Protein AF-A0AAJ3HIV1-F1 (afdb_monomer_lite)

Secondary structure (DSSP, 8-state):
-HHHHHHHHHHHHHHHTBS--HHHHHHB-HHHHHHHHHHHHHHHHTTPPPPB-SSSPPEEEEEEEE-SSSEEEEEEEEESS--BTT-S--S---EEEEEEEEEEETTEEEEEEEEE-----TT--------SSPPPPP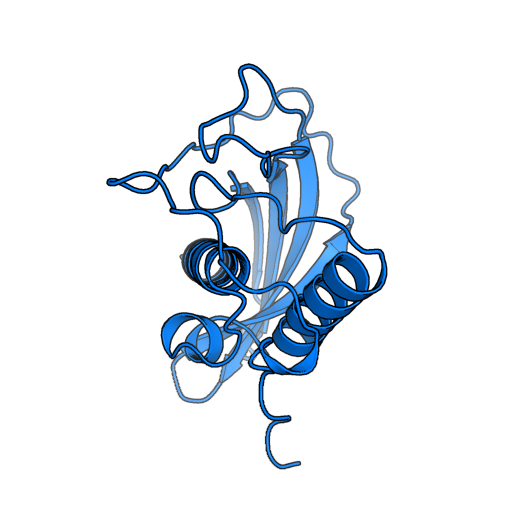---SGGGSBPPPPP--

Radius of gyration: 15.44 Å; chains: 1; bounding box: 35×39×37 Å

Sequence (154 aa):
MAVRASLEAQAVARNRNDFTIEQLVDTTGPDLRDRLSASAVRTVSAGEVTRLLPGPWPFTPVVVDADGSGKAEVTGCLATKWANDAGTPPPSFGAVGITYRLEQASGSIRVMSTAGADLDCSQTELPVGVFDPAPTPSGVTSIDDIVRAEPDAR

pLDDT: mean 90.78, std 9.22, range [39.59, 98.44]

Structure (mmCIF, N/CA/C/O backbone):
data_AF-A0AAJ3HIV1-F1
#
_entry.id   AF-A0AAJ3HIV1-F1
#
loop_
_atom_site.group_PDB
_atom_site.id
_atom_site.type_symbol
_atom_site.label_atom_id
_atom_site.label_alt_id
_atom_site.label_comp_id
_atom_site.label_asym_id
_atom_site.label_entity_id
_atom_site.label_seq_id
_atom_site.pdbx_PDB_ins_code
_atom_site.Cartn_x
_atom_site.Cartn_y
_atom_site.Cartn_z
_atom_site.occupancy
_atom_site.B_iso_or_equiv
_atom_site.auth_seq_id
_atom_site.auth_comp_id
_atom_site.auth_asym_id
_atom_site.auth_atom_id
_atom_site.pdbx_PDB_model_num
ATOM 1 N N . MET A 1 1 ? 1.303 -9.121 -11.010 1.00 66.94 1 MET A N 1
ATOM 2 C CA . MET A 1 1 ? -0.072 -9.010 -10.462 1.00 66.94 1 MET A CA 1
ATOM 3 C C . MET A 1 1 ? -0.108 -8.980 -8.931 1.00 66.94 1 MET A C 1
ATOM 5 O O . MET A 1 1 ? -0.854 -8.165 -8.409 1.00 66.94 1 MET A O 1
ATOM 9 N N . ALA A 1 2 ? 0.726 -9.748 -8.213 1.00 89.06 2 ALA A N 1
ATOM 10 C CA . ALA A 1 2 ? 0.740 -9.783 -6.739 1.00 89.06 2 ALA A CA 1
ATOM 11 C C . ALA A 1 2 ? 0.941 -8.415 -6.046 1.00 89.06 2 ALA A C 1
ATOM 13 O O . ALA A 1 2 ? 0.170 -8.074 -5.156 1.00 89.06 2 ALA A O 1
ATOM 14 N N . VAL A 1 3 ? 1.900 -7.588 -6.497 1.00 95.00 3 VAL A N 1
ATOM 15 C CA . VAL A 1 3 ? 2.101 -6.232 -5.934 1.00 95.00 3 VAL A CA 1
ATOM 16 C C . VAL A 1 3 ? 0.833 -5.382 -6.049 1.00 95.00 3 VAL A C 1
ATOM 18 O O . VAL A 1 3 ? 0.428 -4.754 -5.080 1.00 95.00 3 VAL A O 1
ATOM 21 N N . ARG A 1 4 ? 0.164 -5.402 -7.208 1.00 94.62 4 ARG A N 1
ATOM 22 C CA . ARG A 1 4 ? -1.078 -4.644 -7.421 1.00 94.62 4 ARG A CA 1
ATOM 23 C C . ARG A 1 4 ? -2.197 -5.112 -6.486 1.00 94.62 4 ARG A C 1
ATOM 25 O O . ARG A 1 4 ? -2.855 -4.268 -5.892 1.00 94.62 4 ARG A O 1
ATOM 32 N N . ALA A 1 5 ? -2.371 -6.425 -6.331 1.00 94.94 5 ALA A N 1
ATOM 33 C CA . ALA A 1 5 ? -3.362 -6.992 -5.416 1.00 94.94 5 ALA A CA 1
ATOM 34 C C . ALA A 1 5 ? -3.086 -6.593 -3.955 1.00 94.94 5 ALA A C 1
ATOM 36 O O . ALA A 1 5 ? -4.002 -6.188 -3.246 1.00 94.94 5 ALA A O 1
ATOM 37 N N . SER A 1 6 ? -1.817 -6.617 -3.530 1.00 96.69 6 SER A N 1
ATOM 38 C CA . SER A 1 6 ? -1.426 -6.126 -2.204 1.00 96.69 6 SER A CA 1
ATOM 39 C C . SER A 1 6 ? -1.720 -4.633 -2.043 1.00 96.69 6 SER A C 1
ATOM 41 O O . SER A 1 6 ? -2.319 -4.243 -1.050 1.00 96.69 6 SER A O 1
ATOM 43 N N . LEU A 1 7 ? -1.383 -3.788 -3.022 1.00 97.50 7 LEU A N 1
ATOM 44 C CA . LEU A 1 7 ? -1.661 -2.347 -2.956 1.00 97.50 7 LEU A CA 1
ATOM 45 C C . LEU A 1 7 ? -3.158 -2.026 -2.870 1.00 97.50 7 LEU A C 1
ATOM 47 O O . LEU A 1 7 ? -3.543 -1.086 -2.176 1.00 97.50 7 LEU A O 1
ATOM 51 N N . GLU A 1 8 ? -3.996 -2.803 -3.552 1.00 96.69 8 GLU A N 1
ATOM 52 C CA . GLU A 1 8 ? -5.450 -2.690 -3.461 1.00 96.69 8 GLU A CA 1
ATOM 53 C C . GLU A 1 8 ? -5.957 -3.078 -2.071 1.00 96.69 8 GLU A C 1
ATOM 55 O O . GLU A 1 8 ? -6.647 -2.289 -1.424 1.00 96.69 8 GLU A O 1
ATOM 60 N N . ALA A 1 9 ? -5.538 -4.241 -1.568 1.00 96.31 9 ALA A N 1
ATOM 61 C CA . ALA A 1 9 ? -5.914 -4.707 -0.241 1.00 96.31 9 ALA A CA 1
ATOM 62 C C . ALA A 1 9 ? -5.444 -3.751 0.868 1.00 96.31 9 ALA A C 1
ATOM 64 O O . ALA A 1 9 ? -6.203 -3.443 1.785 1.00 96.31 9 ALA A O 1
ATOM 65 N N . GLN A 1 10 ? -4.227 -3.212 0.759 1.00 96.88 10 GLN A N 1
ATOM 66 C CA . GLN A 1 10 ? -3.705 -2.195 1.674 1.00 96.88 10 GLN A CA 1
ATOM 67 C C . GLN A 1 10 ? -4.554 -0.923 1.661 1.00 96.88 10 GLN A C 1
ATOM 69 O O . GLN A 1 10 ? -4.795 -0.344 2.720 1.00 96.88 10 GLN A O 1
ATOM 74 N N . ALA A 1 11 ? -5.013 -0.481 0.487 1.00 96.75 11 ALA A N 1
ATOM 75 C CA . ALA A 1 11 ? -5.858 0.700 0.388 1.00 96.75 11 ALA A CA 1
ATOM 76 C C . ALA A 1 11 ? -7.225 0.489 1.052 1.00 96.75 11 ALA A C 1
ATOM 78 O O . ALA A 1 11 ? -7.661 1.344 1.824 1.00 96.75 11 ALA A O 1
ATOM 79 N N . VAL A 1 12 ? -7.854 -0.671 0.842 1.00 95.06 12 VAL A N 1
ATOM 80 C CA . VAL A 1 12 ? -9.114 -1.033 1.512 1.00 95.06 12 VAL A CA 1
ATOM 81 C C . VAL A 1 12 ? -8.928 -1.130 3.027 1.00 95.06 12 VAL A C 1
ATOM 83 O O . VAL A 1 12 ? -9.687 -0.508 3.772 1.00 95.06 12 VAL A O 1
ATOM 86 N N . ALA A 1 13 ? -7.901 -1.852 3.483 1.00 95.00 13 ALA A N 1
ATOM 87 C CA . ALA A 1 13 ? -7.601 -2.034 4.901 1.00 95.00 13 ALA A CA 1
ATOM 88 C C . ALA A 1 13 ? -7.382 -0.696 5.613 1.00 95.00 13 ALA A C 1
ATOM 90 O O . ALA A 1 13 ? -7.983 -0.425 6.649 1.00 95.00 13 ALA A O 1
ATOM 91 N N . ARG A 1 14 ? -6.579 0.190 5.012 1.00 94.69 14 ARG A N 1
ATOM 92 C CA . ARG A 1 14 ? -6.316 1.527 5.554 1.00 94.69 14 ARG A CA 1
ATOM 93 C C . ARG A 1 14 ? -7.555 2.411 5.578 1.00 94.69 14 ARG A C 1
ATOM 95 O O . ARG A 1 14 ? -7.766 3.093 6.570 1.00 94.69 14 ARG A O 1
ATOM 102 N N . ASN A 1 15 ? -8.376 2.395 4.529 1.00 94.06 15 ASN A N 1
ATOM 103 C CA . ASN A 1 15 ? -9.616 3.174 4.509 1.00 94.06 15 ASN A CA 1
ATOM 104 C C . ASN A 1 15 ? -10.609 2.708 5.586 1.00 94.06 15 ASN A C 1
ATOM 106 O O . ASN A 1 15 ? -11.392 3.518 6.073 1.00 94.06 15 ASN A O 1
ATOM 110 N N . ARG A 1 16 ? -10.569 1.423 5.966 1.00 92.19 16 ARG A N 1
ATOM 111 C CA . ARG A 1 16 ? -11.439 0.825 6.992 1.00 92.19 16 ARG A CA 1
ATOM 112 C C . ARG A 1 16 ? -10.828 0.783 8.396 1.00 92.19 16 ARG A C 1
ATOM 114 O O . ARG A 1 16 ? -11.561 0.511 9.336 1.00 92.19 16 ARG A O 1
ATOM 121 N N . ASN A 1 17 ? -9.524 1.035 8.535 1.00 93.00 17 ASN A N 1
ATOM 122 C CA . ASN A 1 17 ? -8.742 0.716 9.739 1.00 93.00 17 ASN A CA 1
ATOM 123 C C . ASN A 1 17 ? -8.900 -0.746 10.206 1.00 93.00 17 ASN A C 1
ATOM 125 O O . ASN A 1 17 ? -8.846 -1.041 11.399 1.00 93.00 17 ASN A O 1
ATOM 129 N N . ASP A 1 18 ? -9.047 -1.660 9.244 1.00 92.94 18 ASP A N 1
ATOM 130 C CA . ASP A 1 18 ? -9.154 -3.100 9.472 1.00 92.94 18 ASP A CA 1
ATOM 131 C C . ASP A 1 18 ? -8.042 -3.832 8.716 1.00 92.94 18 ASP A C 1
ATOM 133 O O . ASP A 1 18 ? -8.055 -3.929 7.486 1.00 92.94 18 ASP A O 1
ATOM 137 N N . PHE A 1 19 ? -7.063 -4.337 9.467 1.00 94.56 19 PHE A N 1
ATOM 138 C CA . PHE A 1 19 ? -5.883 -5.023 8.941 1.00 94.56 19 PHE A CA 1
ATOM 139 C C . PHE A 1 19 ? -6.003 -6.553 9.006 1.00 94.56 19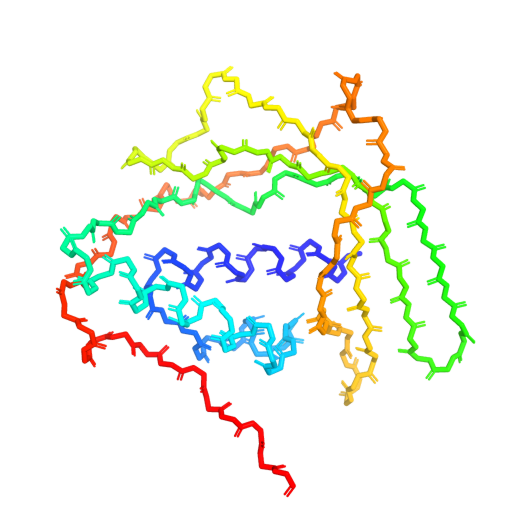 PHE A C 1
ATOM 141 O O . PHE A 1 19 ? -5.006 -7.253 8.826 1.00 94.56 19 PHE A O 1
ATOM 148 N N . THR A 1 20 ? -7.214 -7.067 9.235 1.00 92.19 20 THR A N 1
ATOM 149 C CA . THR A 1 20 ? -7.526 -8.506 9.249 1.00 92.19 20 THR A CA 1
ATOM 150 C C . THR A 1 20 ? -8.310 -8.967 8.025 1.00 92.19 20 THR A C 1
ATOM 152 O O . THR A 1 20 ? -8.536 -10.165 7.869 1.00 92.19 20 THR A O 1
ATOM 155 N N . ILE A 1 21 ? -8.686 -8.046 7.127 1.00 92.81 21 ILE A N 1
ATOM 156 C CA . ILE A 1 21 ? -9.424 -8.390 5.909 1.00 92.81 21 ILE A CA 1
ATOM 157 C C . ILE A 1 21 ? -8.685 -9.464 5.096 1.00 92.81 21 ILE A C 1
ATOM 159 O O . ILE A 1 21 ? -7.472 -9.380 4.878 1.00 92.81 21 ILE A O 1
ATOM 163 N N . GLU A 1 22 ? -9.435 -10.454 4.613 1.00 92.62 22 GLU A N 1
ATOM 164 C CA . GLU A 1 22 ? -8.908 -11.632 3.909 1.00 92.62 22 GLU A CA 1
ATOM 165 C C . GLU A 1 22 ? -7.999 -11.242 2.737 1.00 92.62 22 GLU A C 1
ATOM 167 O O . GLU A 1 22 ? -6.881 -11.737 2.611 1.00 92.62 22 GLU A O 1
ATOM 172 N N . GLN A 1 23 ? -8.404 -10.238 1.951 1.00 92.94 23 GLN A N 1
ATOM 173 C CA . GLN A 1 23 ? -7.620 -9.770 0.807 1.00 92.94 23 GLN A CA 1
ATOM 174 C C . GLN A 1 23 ? -6.232 -9.263 1.221 1.00 92.94 23 GLN A C 1
ATOM 176 O O . GLN A 1 23 ? -5.268 -9.421 0.469 1.00 92.94 23 GLN A O 1
ATOM 181 N N . LEU A 1 24 ? -6.109 -8.645 2.402 1.00 94.81 24 LEU A N 1
ATOM 182 C CA . LEU A 1 24 ? -4.823 -8.177 2.916 1.00 94.81 24 LEU A CA 1
ATOM 183 C C . LEU A 1 24 ? -3.995 -9.359 3.414 1.00 94.81 24 LEU A C 1
ATOM 185 O O . LEU A 1 24 ? -2.812 -9.439 3.089 1.00 94.81 24 LEU A O 1
ATOM 189 N N . VAL A 1 25 ? -4.613 -10.281 4.154 1.00 92.56 25 VAL A N 1
ATOM 190 C CA . VAL A 1 25 ? -3.960 -11.492 4.668 1.00 92.56 25 VAL A CA 1
ATOM 191 C C . VAL A 1 25 ? -3.385 -12.354 3.544 1.00 92.56 25 VAL A C 1
ATOM 193 O O . VAL A 1 25 ? -2.264 -12.852 3.659 1.00 92.56 25 VAL A O 1
ATOM 196 N N . ASP A 1 26 ? -4.096 -12.465 2.427 1.00 92.38 26 ASP A N 1
ATOM 197 C CA . ASP A 1 26 ? -3.697 -13.320 1.311 1.00 92.38 26 ASP A CA 1
ATOM 198 C C . ASP A 1 26 ? -2.576 -12.746 0.450 1.00 92.38 26 ASP A C 1
ATOM 200 O O . ASP A 1 26 ? -1.860 -13.504 -0.210 1.00 92.38 26 ASP A O 1
ATOM 204 N N . THR A 1 27 ? -2.410 -11.421 0.460 1.00 94.69 27 THR A N 1
ATOM 205 C CA . THR A 1 27 ? -1.520 -10.693 -0.457 1.00 94.69 27 THR A CA 1
ATOM 206 C C . THR A 1 27 ? -0.351 -10.006 0.241 1.00 94.69 27 THR A C 1
ATOM 208 O O . THR A 1 27 ? 0.595 -9.580 -0.425 1.00 94.69 27 THR A O 1
ATOM 211 N N . THR A 1 28 ? -0.391 -9.876 1.567 1.00 95.12 28 THR A N 1
ATOM 212 C CA . THR A 1 28 ? 0.542 -9.053 2.343 1.00 95.12 28 THR A CA 1
ATOM 213 C C . THR A 1 28 ? 1.030 -9.826 3.563 1.00 95.12 28 THR A C 1
ATOM 215 O O . THR A 1 28 ? 0.237 -10.308 4.368 1.00 95.12 28 THR A O 1
ATOM 218 N N . GLY A 1 29 ? 2.350 -9.952 3.692 1.00 93.12 29 GLY A N 1
ATOM 219 C CA . GLY A 1 29 ? 2.994 -10.680 4.780 1.00 93.12 29 GLY A CA 1
ATOM 220 C C . GLY A 1 29 ? 2.803 -10.013 6.149 1.00 93.12 29 GLY A C 1
ATOM 221 O O . GLY A 1 29 ? 2.568 -8.800 6.215 1.00 93.12 29 GLY A O 1
ATOM 222 N N . PRO A 1 30 ? 2.938 -10.785 7.243 1.00 90.75 30 PRO A N 1
ATOM 223 C CA . PRO A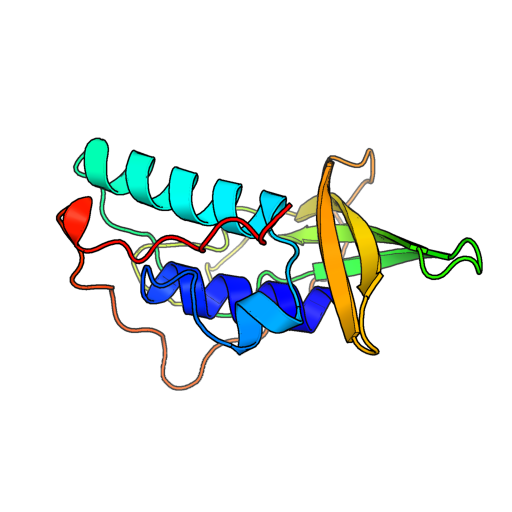 1 30 ? 2.616 -10.356 8.607 1.00 90.75 30 PRO A CA 1
ATOM 224 C C . PRO A 1 30 ? 3.337 -9.070 9.015 1.00 90.75 30 PRO A C 1
ATOM 226 O O . PRO A 1 30 ? 2.682 -8.097 9.377 1.00 90.75 30 PRO A O 1
ATOM 229 N N . ASP A 1 31 ? 4.656 -9.008 8.829 1.00 91.06 31 ASP A N 1
ATOM 230 C CA . ASP A 1 31 ? 5.460 -7.837 9.195 1.00 91.06 31 ASP A CA 1
ATOM 231 C C . ASP A 1 31 ? 4.998 -6.546 8.502 1.00 91.06 31 ASP A C 1
ATOM 233 O O . ASP A 1 31 ? 5.056 -5.457 9.079 1.00 91.06 31 ASP A O 1
ATOM 237 N N . LEU A 1 32 ? 4.553 -6.635 7.244 1.00 93.62 32 LEU A N 1
ATOM 238 C CA . LEU A 1 32 ? 4.063 -5.471 6.511 1.00 93.62 32 LEU A CA 1
ATOM 239 C C . LEU A 1 32 ? 2.660 -5.068 6.986 1.00 93.62 32 LEU A C 1
ATOM 241 O O . LEU A 1 32 ? 2.413 -3.874 7.161 1.00 93.62 32 LEU A O 1
ATOM 245 N N . ARG A 1 33 ? 1.772 -6.029 7.280 1.00 94.56 33 ARG A N 1
ATOM 246 C CA . ARG A 1 33 ? 0.464 -5.753 7.909 1.00 94.56 33 ARG A CA 1
ATOM 247 C C . ARG A 1 33 ? 0.628 -5.070 9.269 1.00 94.56 33 ARG A C 1
ATOM 249 O O . ARG A 1 33 ? -0.053 -4.082 9.542 1.00 94.56 33 ARG A O 1
ATOM 256 N N . ASP A 1 34 ? 1.583 -5.523 10.076 1.00 92.56 34 ASP A N 1
ATOM 257 C CA . ASP A 1 34 ? 1.890 -4.940 11.385 1.00 92.56 34 ASP A CA 1
ATOM 258 C C . ASP A 1 34 ? 2.385 -3.498 11.269 1.00 92.56 34 ASP A C 1
ATOM 260 O O . ASP A 1 34 ? 1.976 -2.620 12.028 1.00 92.56 34 ASP A O 1
ATOM 264 N N . ARG A 1 35 ? 3.229 -3.199 10.275 1.00 92.50 35 ARG A N 1
ATOM 265 C CA . ARG A 1 35 ? 3.661 -1.816 10.015 1.00 92.50 35 ARG A CA 1
ATOM 266 C C . ARG A 1 35 ? 2.499 -0.918 9.599 1.00 92.50 35 ARG A C 1
ATOM 268 O O . ARG A 1 35 ? 2.469 0.247 10.007 1.00 92.50 35 ARG A O 1
ATOM 275 N N . LEU A 1 36 ? 1.569 -1.438 8.799 1.00 94.19 36 LEU A N 1
ATOM 276 C CA . LEU A 1 36 ? 0.379 -0.708 8.362 1.00 94.19 36 LEU A CA 1
ATOM 277 C C . LEU A 1 36 ? -0.541 -0.399 9.549 1.00 94.19 36 LEU A C 1
ATOM 279 O O . LEU A 1 36 ? -0.899 0.766 9.741 1.00 94.19 36 LEU A O 1
ATOM 283 N N . SER A 1 37 ? -0.831 -1.395 10.392 1.00 93.69 37 SER A N 1
ATOM 284 C CA . SER A 1 37 ? -1.655 -1.213 11.592 1.00 93.69 37 SER A CA 1
ATOM 285 C C . SER A 1 37 ? -0.992 -0.274 12.602 1.00 93.69 37 SER A C 1
ATOM 287 O O . SER A 1 37 ? -1.624 0.661 13.094 1.00 93.69 37 SER A O 1
ATOM 289 N N . ALA A 1 38 ? 0.317 -0.412 12.831 1.00 92.75 38 ALA A N 1
ATOM 290 C CA . ALA A 1 38 ? 1.071 0.494 13.690 1.00 92.75 38 ALA A CA 1
ATOM 291 C C . ALA A 1 38 ? 1.062 1.940 13.166 1.00 92.75 38 ALA A C 1
ATOM 293 O O . ALA A 1 38 ? 1.080 2.883 13.959 1.00 92.75 38 ALA A O 1
ATOM 294 N N . SER A 1 39 ? 1.036 2.141 11.844 1.00 92.44 39 SER A N 1
ATOM 295 C CA . SER A 1 39 ? 0.889 3.478 11.262 1.00 92.44 39 SER A CA 1
ATOM 296 C C . SER A 1 39 ? -0.478 4.083 11.557 1.00 92.44 39 SER A C 1
ATOM 298 O O . SER A 1 39 ? -0.528 5.248 11.939 1.00 92.44 39 SER A O 1
ATOM 300 N N . ALA A 1 40 ? -1.557 3.308 11.424 1.00 92.25 40 ALA A N 1
ATOM 301 C CA . ALA A 1 40 ? -2.902 3.762 11.770 1.00 92.25 40 ALA A CA 1
ATOM 302 C C . ALA A 1 40 ? -3.014 4.126 13.257 1.00 92.25 40 ALA A C 1
ATOM 304 O O . ALA A 1 40 ? -3.501 5.203 13.597 1.00 92.25 40 ALA A O 1
ATOM 305 N N . VAL A 1 41 ? -2.463 3.285 14.142 1.00 92.88 41 VAL A N 1
ATOM 306 C CA . VAL A 1 41 ? -2.425 3.545 15.590 1.00 92.88 41 VAL A CA 1
ATOM 307 C C . VAL A 1 41 ? -1.727 4.865 15.893 1.00 92.88 41 VAL A C 1
ATOM 309 O O . VAL A 1 41 ? -2.239 5.643 16.694 1.00 92.88 41 VAL A O 1
ATOM 312 N N . ARG A 1 42 ? -0.587 5.152 15.250 1.00 92.81 42 ARG A N 1
ATOM 313 C CA . ARG A 1 42 ? 0.125 6.427 15.438 1.00 92.81 42 ARG A CA 1
ATOM 314 C C . ARG A 1 42 ? -0.705 7.626 14.983 1.00 92.81 42 ARG A C 1
ATOM 316 O O . ARG A 1 42 ? -0.756 8.604 15.718 1.00 92.81 42 ARG A O 1
ATOM 323 N N . THR A 1 43 ? -1.354 7.541 13.821 1.00 91.25 43 THR A N 1
ATOM 324 C CA . THR A 1 43 ? -2.235 8.602 13.303 1.00 91.25 43 THR A CA 1
ATOM 325 C C . THR A 1 43 ? -3.359 8.912 14.292 1.00 91.25 43 THR A C 1
ATOM 327 O O . THR A 1 43 ? -3.499 10.052 14.725 1.00 91.25 43 THR A O 1
ATOM 330 N N . VAL A 1 44 ? -4.093 7.893 14.743 1.00 90.81 44 VAL A N 1
ATOM 331 C CA . VAL A 1 44 ? -5.205 8.085 15.688 1.00 90.81 44 VAL A CA 1
ATOM 332 C C . VAL A 1 44 ? -4.709 8.560 17.058 1.00 90.81 44 VAL A C 1
ATOM 334 O O . VAL A 1 44 ? -5.300 9.458 17.650 1.00 90.81 44 VAL A O 1
ATOM 337 N N . SER A 1 45 ? -3.575 8.037 17.537 1.00 91.31 45 SER A N 1
ATOM 338 C CA . SER A 1 45 ? -2.959 8.473 18.804 1.00 91.31 45 SER A CA 1
ATOM 339 C C . SER A 1 45 ? -2.523 9.942 18.782 1.00 91.31 45 SER A C 1
ATOM 341 O O . SER A 1 45 ? -2.466 10.577 19.831 1.00 91.31 45 SER A O 1
ATOM 343 N N . ALA A 1 46 ? -2.212 10.486 17.602 1.00 92.25 46 ALA A N 1
ATOM 344 C CA . ALA A 1 46 ? -1.893 11.898 17.407 1.00 92.25 46 ALA A CA 1
ATOM 345 C C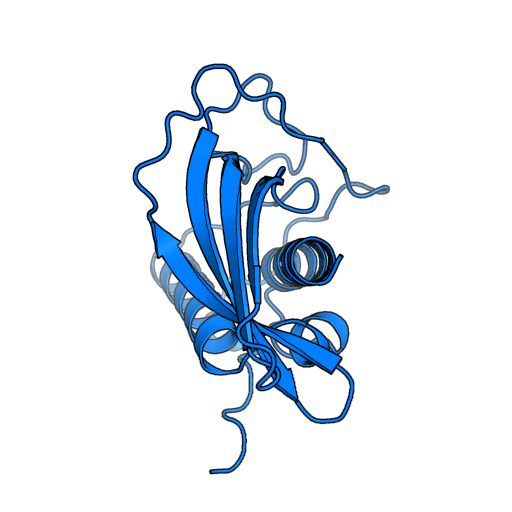 . ALA A 1 46 ? -3.144 12.795 17.298 1.00 92.25 46 ALA A C 1
ATOM 347 O O . ALA A 1 46 ? -3.009 14.007 17.143 1.00 92.25 46 ALA A O 1
ATOM 348 N N . GLY A 1 47 ? -4.354 12.226 17.377 1.00 89.44 47 GLY A N 1
ATOM 349 C CA . GLY A 1 47 ? -5.612 12.944 17.163 1.00 89.44 47 GLY A CA 1
ATOM 350 C C . GLY A 1 47 ? -5.868 13.300 15.696 1.00 89.44 47 GLY A C 1
ATOM 351 O O . GLY A 1 47 ? -6.692 14.167 15.408 1.00 89.44 47 GLY A O 1
ATOM 352 N N . GLU A 1 48 ? -5.154 12.663 14.767 1.00 89.50 48 GLU A N 1
ATOM 353 C CA . GLU A 1 48 ? -5.310 12.884 13.334 1.00 89.50 48 GLU A CA 1
ATOM 354 C C . GLU A 1 48 ? -6.359 11.938 12.738 1.00 89.50 48 GLU A C 1
ATOM 356 O O . GLU A 1 48 ? -6.549 10.804 13.183 1.00 89.50 48 GLU A O 1
ATOM 361 N N . VAL A 1 49 ? -7.018 12.395 11.674 1.00 85.69 49 VAL A N 1
ATOM 362 C CA . VAL A 1 49 ? -7.948 11.567 10.903 1.00 85.69 49 VAL A CA 1
ATOM 363 C C . VAL A 1 49 ? -7.170 10.732 9.889 1.00 85.69 49 VAL A C 1
ATOM 365 O O . VAL A 1 49 ? -6.197 11.184 9.281 1.00 85.69 49 VAL A O 1
ATOM 368 N N . THR A 1 50 ? -7.619 9.496 9.673 1.00 87.25 50 THR A N 1
ATOM 369 C CA . THR A 1 50 ? -7.057 8.637 8.628 1.00 87.25 50 THR A CA 1
ATOM 370 C C . THR A 1 50 ? -7.324 9.245 7.254 1.00 87.25 50 THR A C 1
ATOM 372 O O . THR A 1 50 ? -8.472 9.344 6.825 1.00 87.25 50 THR A O 1
ATOM 375 N N . ARG A 1 51 ? -6.258 9.617 6.538 1.00 91.81 51 ARG A N 1
ATOM 376 C CA . ARG A 1 51 ? -6.370 10.050 5.139 1.00 91.81 51 ARG A CA 1
ATOM 377 C C . ARG A 1 51 ? -6.856 8.910 4.257 1.00 91.81 51 ARG A C 1
ATOM 379 O O . ARG A 1 51 ? -6.343 7.792 4.348 1.00 91.81 51 ARG A O 1
ATOM 386 N N . LEU A 1 52 ? -7.775 9.236 3.360 1.00 94.38 52 LEU A N 1
ATOM 387 C CA . LEU A 1 52 ? -8.383 8.308 2.427 1.00 94.38 52 LEU A CA 1
ATOM 388 C C . LEU A 1 52 ? -7.498 8.041 1.221 1.00 94.38 52 LEU A C 1
ATOM 390 O O . LEU A 1 52 ? -6.823 8.923 0.690 1.00 94.38 52 LEU A O 1
ATOM 394 N N . LEU A 1 53 ? -7.554 6.801 0.760 1.00 96.31 53 LEU A N 1
ATOM 395 C CA . LEU A 1 53 ? -6.929 6.341 -0.466 1.00 96.31 53 LEU A CA 1
ATOM 396 C C . LEU A 1 53 ? -7.983 6.214 -1.555 1.00 96.31 53 LEU A C 1
ATOM 398 O O . LEU A 1 53 ? -8.822 5.321 -1.440 1.00 96.31 53 LEU A O 1
ATOM 402 N N . PRO A 1 54 ? -7.914 7.026 -2.625 1.00 96.19 54 PRO A N 1
ATOM 403 C CA . PRO A 1 54 ? -8.891 6.991 -3.715 1.00 96.19 54 PRO A CA 1
ATOM 404 C C . PRO A 1 54 ? -8.955 5.649 -4.446 1.00 96.19 54 PRO A C 1
ATOM 406 O O . PRO A 1 54 ? -9.919 5.366 -5.143 1.00 96.19 54 PRO A O 1
ATOM 409 N N . GLY A 1 55 ? -7.904 4.845 -4.313 1.00 96.50 55 GLY A N 1
ATOM 410 C CA . GLY A 1 55 ? -7.705 3.548 -4.936 1.00 96.50 55 GLY A CA 1
ATOM 411 C C . GLY A 1 55 ? -6.366 2.957 -4.486 1.00 96.50 55 GLY A C 1
ATOM 412 O O . GLY A 1 55 ? -5.693 3.556 -3.633 1.00 96.50 55 GLY A O 1
ATOM 413 N N . PRO A 1 56 ? -5.935 1.829 -5.076 1.00 96.75 56 PRO A N 1
ATOM 414 C CA . PRO A 1 56 ? -4.579 1.308 -4.896 1.00 96.75 56 PRO A CA 1
ATOM 415 C C . PRO A 1 56 ? -3.547 2.398 -5.200 1.00 96.75 56 PRO A C 1
ATOM 417 O O . PRO A 1 56 ? -3.791 3.237 -6.070 1.00 96.75 56 PRO A O 1
ATOM 420 N N . TRP A 1 57 ? -2.385 2.393 -4.538 1.00 96.88 57 TRP A N 1
ATOM 421 C CA . TRP A 1 57 ? -1.317 3.311 -4.951 1.00 96.88 57 TRP A CA 1
ATOM 422 C C . TRP A 1 57 ? -0.954 3.071 -6.421 1.00 96.88 57 TRP A C 1
ATOM 424 O O . TRP A 1 57 ? -0.637 1.931 -6.776 1.00 96.88 57 TRP A O 1
ATOM 434 N N . PRO A 1 58 ? -0.930 4.124 -7.257 1.00 97.38 58 PRO A N 1
ATOM 435 C CA . PRO A 1 58 ? -0.403 4.020 -8.606 1.00 97.38 58 PRO A CA 1
ATOM 436 C C . PRO A 1 58 ? 1.043 3.520 -8.572 1.00 97.38 58 PRO A C 1
ATOM 438 O O . PRO A 1 58 ? 1.899 4.101 -7.897 1.00 97.38 58 PRO A O 1
ATOM 441 N N . PHE A 1 59 ? 1.297 2.421 -9.276 1.00 97.69 59 PHE A N 1
ATOM 442 C CA . PHE A 1 59 ? 2.590 1.749 -9.300 1.00 97.69 59 PHE A CA 1
ATOM 443 C C . PHE A 1 59 ? 2.884 1.185 -10.690 1.00 97.69 59 PHE A C 1
ATOM 445 O O . PHE A 1 59 ? 2.061 0.453 -11.246 1.00 97.69 59 PHE A O 1
ATOM 452 N N . THR A 1 60 ? 4.080 1.471 -11.204 1.00 96.75 60 THR A N 1
ATOM 453 C CA . THR A 1 60 ? 4.596 0.916 -12.462 1.00 96.75 60 THR A CA 1
ATOM 454 C C . THR A 1 60 ? 5.854 0.097 -12.170 1.00 96.75 60 THR A C 1
ATOM 456 O O . THR A 1 60 ? 6.855 0.677 -11.741 1.00 96.75 60 THR A O 1
ATOM 459 N N . PRO A 1 61 ? 5.846 -1.235 -12.379 1.00 96.38 61 PRO A N 1
ATOM 460 C CA . PRO A 1 61 ? 7.049 -2.048 -12.239 1.00 96.38 61 PRO A CA 1
ATOM 461 C C . PRO A 1 61 ? 8.046 -1.724 -13.359 1.00 96.38 61 PRO A C 1
ATOM 463 O O . PRO A 1 61 ? 7.650 -1.552 -14.510 1.00 96.38 61 PRO A O 1
ATOM 466 N N . VAL A 1 62 ? 9.334 -1.684 -13.022 1.00 96.06 62 VAL A N 1
ATOM 467 C CA . VAL A 1 62 ? 10.437 -1.443 -13.968 1.00 96.06 62 VAL A CA 1
ATOM 468 C C . VAL A 1 62 ? 11.341 -2.668 -14.072 1.00 96.06 62 VAL A C 1
ATOM 470 O O . VAL A 1 62 ? 11.716 -3.063 -15.171 1.00 96.06 62 VAL A O 1
ATOM 473 N N . VAL A 1 63 ? 11.648 -3.308 -12.941 1.00 95.56 63 VAL A N 1
ATOM 474 C CA . VAL A 1 63 ? 12.472 -4.520 -12.875 1.00 95.56 63 VAL A CA 1
ATOM 475 C C . VAL A 1 63 ? 11.751 -5.575 -12.049 1.00 95.56 63 VAL A C 1
ATOM 477 O O . VAL A 1 63 ? 11.187 -5.274 -10.996 1.00 95.56 63 VAL A O 1
ATOM 480 N N . VAL A 1 64 ? 11.779 -6.815 -12.528 1.00 95.06 64 VAL A N 1
ATOM 481 C CA . VAL A 1 64 ? 11.306 -7.988 -11.794 1.00 95.06 64 VAL A CA 1
ATOM 482 C C . VAL A 1 64 ? 12.439 -9.000 -11.780 1.00 95.06 64 VAL A C 1
ATOM 484 O O . VAL A 1 64 ? 12.860 -9.452 -12.842 1.00 95.06 64 VAL A O 1
ATOM 487 N N . ASP A 1 65 ? 12.915 -9.334 -10.588 1.00 94.56 65 ASP A N 1
ATOM 488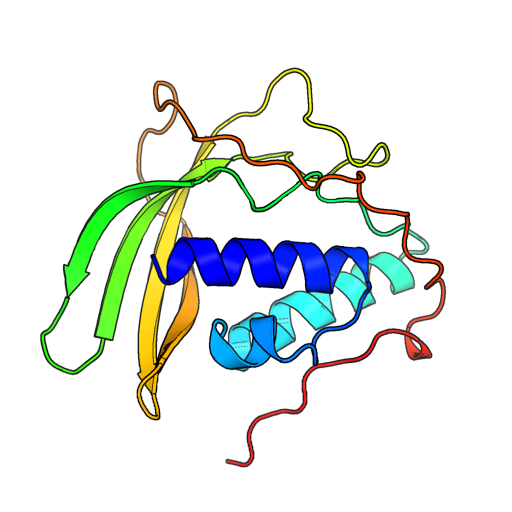 C CA . ASP A 1 65 ? 13.927 -10.359 -10.362 1.00 94.56 65 ASP A CA 1
ATOM 489 C C . ASP A 1 65 ? 13.303 -11.498 -9.553 1.00 94.56 65 ASP A C 1
ATOM 491 O O . ASP A 1 65 ? 12.632 -11.258 -8.552 1.00 94.56 65 ASP A O 1
ATOM 495 N N . ALA A 1 66 ? 13.461 -12.735 -10.004 1.00 91.56 66 ALA A N 1
ATOM 496 C CA . ALA A 1 66 ? 12.903 -13.907 -9.343 1.00 91.56 66 ALA A CA 1
ATOM 497 C C . ALA A 1 66 ? 14.002 -14.953 -9.197 1.00 91.56 66 ALA A C 1
ATOM 499 O O . ALA A 1 66 ? 14.606 -15.367 -10.185 1.00 91.56 66 ALA A O 1
ATOM 500 N N . ASP A 1 67 ? 14.228 -15.420 -7.972 1.00 86.38 67 ASP A N 1
ATOM 501 C CA . ASP A 1 67 ? 15.355 -16.307 -7.667 1.00 86.38 67 ASP A CA 1
ATOM 502 C C . ASP A 1 67 ? 15.045 -17.797 -7.905 1.00 86.38 67 ASP A C 1
ATOM 504 O O . ASP A 1 67 ? 15.882 -18.665 -7.667 1.00 86.38 67 ASP A O 1
ATOM 508 N N . GLY A 1 68 ? 13.826 -18.111 -8.360 1.00 77.94 68 GLY A N 1
ATOM 509 C CA . GLY A 1 68 ? 13.361 -19.479 -8.605 1.00 77.94 68 GLY A CA 1
ATOM 510 C C . GLY A 1 68 ? 13.100 -20.304 -7.338 1.00 77.94 68 GLY A C 1
ATOM 511 O O . GLY A 1 68 ? 12.589 -21.417 -7.444 1.00 77.94 68 GLY A O 1
ATOM 512 N N . SER A 1 69 ? 13.378 -19.766 -6.146 1.00 85.62 69 SER A N 1
ATOM 513 C CA . SER A 1 69 ? 13.129 -20.402 -4.844 1.00 85.62 69 SER A CA 1
ATOM 514 C C . SER A 1 69 ? 11.748 -20.075 -4.263 1.00 85.62 69 SER A C 1
ATOM 516 O O . SER A 1 69 ? 11.450 -20.406 -3.118 1.00 85.62 69 SER A O 1
ATOM 518 N N . GLY A 1 70 ? 10.899 -19.416 -5.056 1.00 87.44 70 GLY A N 1
ATOM 519 C CA . GLY A 1 70 ? 9.627 -18.861 -4.599 1.00 87.44 70 GLY A CA 1
ATOM 520 C C . GLY A 1 70 ? 9.753 -17.442 -4.046 1.00 87.44 70 GLY A C 1
ATOM 521 O O . GLY A 1 70 ? 8.768 -16.916 -3.532 1.00 87.44 70 GLY A O 1
ATOM 522 N N . LYS A 1 71 ? 10.917 -16.791 -4.171 1.00 93.69 71 LYS A N 1
ATOM 523 C CA . LYS A 1 71 ? 11.093 -15.378 -3.827 1.00 93.69 71 LYS A CA 1
ATOM 524 C C . LYS A 1 71 ? 11.285 -14.536 -5.079 1.00 93.69 71 LYS A C 1
ATOM 526 O O . LYS A 1 71 ? 11.793 -14.991 -6.106 1.00 93.69 71 LYS A O 1
ATOM 531 N N . ALA A 1 72 ? 10.843 -13.292 -4.988 1.00 95.44 72 ALA A N 1
ATOM 532 C CA . ALA A 1 72 ? 11.016 -12.317 -6.049 1.00 95.44 72 ALA A CA 1
ATOM 533 C C . ALA A 1 72 ? 11.164 -10.907 -5.481 1.00 95.44 72 ALA A C 1
ATOM 535 O O . ALA A 1 72 ? 10.639 -10.592 -4.414 1.00 95.44 72 ALA A O 1
ATOM 536 N N . GLU A 1 73 ? 11.827 -10.039 -6.226 1.00 96.50 73 GLU A N 1
ATOM 537 C CA . GLU A 1 73 ? 11.863 -8.607 -5.997 1.00 96.50 73 GLU A CA 1
ATOM 538 C C . GLU A 1 73 ? 11.252 -7.885 -7.201 1.00 96.50 73 GLU A C 1
ATOM 540 O O . GLU A 1 73 ? 11.555 -8.170 -8.358 1.00 96.50 73 GLU A O 1
ATOM 545 N N . VAL A 1 74 ? 10.352 -6.944 -6.932 1.00 97.38 74 VAL A N 1
ATOM 546 C CA . VAL A 1 74 ? 9.735 -6.095 -7.953 1.00 97.38 74 VAL A CA 1
ATOM 547 C C . VAL A 1 74 ? 10.086 -4.655 -7.630 1.00 97.38 74 VAL A C 1
ATOM 549 O O . VAL A 1 74 ? 9.560 -4.082 -6.675 1.00 97.38 74 VAL A O 1
ATOM 552 N N . THR A 1 75 ? 10.959 -4.067 -8.437 1.00 98.12 75 THR A N 1
ATOM 553 C CA . THR A 1 75 ? 11.382 -2.672 -8.312 1.00 98.12 75 THR A CA 1
ATOM 554 C C . THR A 1 75 ? 10.647 -1.820 -9.334 1.00 98.12 75 THR A C 1
ATOM 556 O O . THR A 1 75 ? 10.503 -2.201 -10.496 1.00 98.12 75 THR A O 1
ATOM 559 N N . GLY A 1 76 ? 10.163 -0.655 -8.920 1.00 97.62 76 GLY A N 1
ATOM 560 C CA . GLY A 1 76 ? 9.458 0.254 -9.809 1.00 97.62 76 GLY A CA 1
ATOM 561 C C . GLY A 1 76 ? 9.148 1.597 -9.172 1.00 97.62 76 GLY A C 1
ATOM 562 O O . GLY A 1 76 ? 9.669 1.937 -8.111 1.00 97.62 76 GLY A O 1
ATOM 563 N N . CYS A 1 77 ? 8.275 2.346 -9.831 1.00 98.38 77 CYS A N 1
ATOM 564 C CA . CYS A 1 77 ? 7.897 3.691 -9.430 1.00 98.38 77 CYS A CA 1
ATOM 565 C C . CYS A 1 77 ? 6.539 3.690 -8.741 1.00 98.38 77 CYS A C 1
ATOM 567 O O . CYS A 1 77 ? 5.569 3.159 -9.278 1.00 98.38 77 CYS A O 1
ATOM 569 N N . LEU A 1 78 ? 6.469 4.302 -7.561 1.00 98.00 78 LEU A N 1
ATOM 570 C CA . LEU A 1 78 ? 5.271 4.409 -6.732 1.00 98.00 78 LEU A CA 1
ATOM 571 C C . LEU A 1 78 ? 4.861 5.869 -6.571 1.00 98.00 78 LEU A C 1
ATOM 573 O O . LEU A 1 78 ? 5.701 6.720 -6.273 1.00 98.00 78 LEU A O 1
ATOM 577 N N . ALA A 1 79 ? 3.567 6.152 -6.698 1.00 97.69 79 ALA A N 1
ATOM 578 C CA . ALA A 1 79 ? 3.041 7.486 -6.448 1.00 97.69 79 ALA A CA 1
ATOM 579 C C . ALA A 1 79 ? 3.289 7.946 -5.003 1.00 97.69 79 ALA A C 1
ATOM 581 O O . ALA A 1 79 ? 3.136 7.205 -4.031 1.00 97.69 79 ALA A O 1
ATOM 582 N N . THR A 1 80 ? 3.583 9.230 -4.860 1.00 95.19 80 THR A N 1
ATOM 583 C CA . THR A 1 80 ? 3.666 9.941 -3.581 1.00 95.19 80 THR A CA 1
ATOM 584 C C . THR A 1 80 ? 2.421 10.793 -3.372 1.00 95.19 80 THR A C 1
ATOM 586 O O . THR A 1 80 ? 1.763 11.177 -4.330 1.00 95.19 80 THR A O 1
ATOM 589 N N . LYS A 1 81 ? 2.086 11.124 -2.119 1.00 92.12 81 LYS A N 1
ATOM 590 C CA . LYS A 1 81 ? 0.950 12.016 -1.795 1.00 92.12 81 LYS A CA 1
ATOM 591 C C . LYS A 1 81 ? -0.408 11.551 -2.365 1.00 92.12 81 LYS A C 1
ATOM 593 O O . LYS A 1 81 ? -1.280 12.371 -2.620 1.00 92.12 81 LYS A O 1
ATOM 598 N N . TRP A 1 82 ? -0.585 10.241 -2.548 1.00 95.94 82 TRP A N 1
ATOM 599 C CA . TRP A 1 82 ? -1.823 9.660 -3.081 1.00 95.94 82 TRP A CA 1
ATOM 600 C C . TRP A 1 82 ? -2.995 9.750 -2.091 1.00 95.94 82 TRP A C 1
ATOM 602 O O . TRP A 1 82 ? -4.110 10.087 -2.478 1.00 95.94 82 TRP A O 1
ATOM 612 N N . ALA A 1 83 ? -2.730 9.507 -0.803 1.00 94.25 83 ALA A N 1
ATOM 613 C CA . ALA A 1 83 ? -3.735 9.620 0.251 1.00 94.25 83 ALA A CA 1
ATOM 614 C C . ALA A 1 83 ? -4.055 11.086 0.584 1.00 94.25 83 ALA A C 1
ATOM 616 O O . ALA A 1 83 ? -3.139 11.889 0.795 1.00 94.25 83 ALA A O 1
ATOM 617 N N . ASN A 1 84 ? -5.338 11.415 0.704 1.00 92.88 84 ASN A N 1
ATOM 618 C CA . ASN A 1 84 ? -5.837 12.755 1.013 1.00 92.88 84 ASN A CA 1
ATOM 619 C C . ASN A 1 84 ? -7.192 12.696 1.737 1.00 92.88 84 ASN A C 1
ATOM 621 O O . ASN A 1 84 ? -7.772 11.628 1.888 1.00 92.88 84 ASN A O 1
ATOM 625 N N . ASP A 1 85 ? -7.697 13.840 2.189 1.00 90.50 85 ASP A N 1
ATOM 626 C CA . ASP A 1 85 ? -8.921 13.890 3.003 1.00 90.50 85 ASP A CA 1
ATOM 627 C C . ASP A 1 85 ? -10.202 13.690 2.173 1.00 90.50 85 ASP A C 1
ATOM 629 O O . ASP A 1 85 ? -11.225 13.269 2.704 1.00 90.50 85 ASP A O 1
ATOM 633 N N . ALA A 1 86 ? -10.151 13.966 0.865 1.00 88.50 86 ALA A N 1
ATOM 634 C CA . ALA A 1 86 ? -11.307 13.893 -0.028 1.00 88.50 86 ALA A CA 1
ATOM 635 C C . ALA A 1 86 ? -11.585 12.476 -0.555 1.00 88.50 86 ALA A C 1
ATOM 637 O O . ALA A 1 86 ? -12.676 12.217 -1.056 1.00 88.50 86 ALA A O 1
ATOM 638 N N . GLY A 1 87 ? -10.601 11.570 -0.499 1.00 90.94 87 GLY A N 1
ATOM 639 C CA . GLY A 1 87 ? -10.724 10.229 -1.075 1.00 90.94 87 GLY A CA 1
ATOM 640 C C . GLY A 1 87 ? -10.833 10.224 -2.602 1.00 90.94 87 GLY A C 1
ATOM 641 O O . GLY A 1 87 ? -11.273 9.234 -3.179 1.00 90.94 87 GLY A O 1
ATOM 642 N N . THR A 1 88 ? -10.419 11.305 -3.268 1.00 92.88 88 THR A N 1
ATOM 643 C CA . THR A 1 88 ? -10.399 11.443 -4.733 1.00 92.88 88 THR A CA 1
ATOM 644 C C . THR A 1 88 ? -8.968 11.604 -5.249 1.00 92.88 88 THR A C 1
ATOM 646 O O . THR A 1 88 ? -8.095 12.028 -4.489 1.00 92.88 88 THR A O 1
ATOM 649 N N . PRO A 1 89 ? -8.663 11.252 -6.514 1.00 93.50 89 PRO A N 1
ATOM 650 C CA . PRO A 1 89 ? -7.319 11.435 -7.056 1.00 93.50 89 PRO A CA 1
ATOM 651 C C . PRO A 1 89 ? -6.835 12.885 -6.899 1.00 93.50 89 PRO A C 1
ATOM 653 O O . PRO A 1 89 ? -7.549 13.804 -7.308 1.00 93.50 89 PRO A O 1
ATOM 656 N N . PRO A 1 90 ? -5.638 13.124 -6.333 1.00 92.94 90 PRO A N 1
ATOM 657 C CA . PRO A 1 90 ? -5.072 14.462 -6.290 1.00 92.94 90 PRO A CA 1
ATOM 658 C C . PRO A 1 90 ? -4.791 14.969 -7.717 1.00 92.94 90 PRO A C 1
ATOM 660 O O . PRO A 1 90 ? -4.470 14.171 -8.600 1.00 92.94 90 PRO A O 1
ATOM 663 N N . PRO A 1 91 ? -4.833 16.296 -7.951 1.00 90.69 91 PRO A N 1
ATOM 664 C CA . PRO A 1 91 ? -4.617 16.883 -9.278 1.00 90.69 91 PRO A CA 1
ATOM 665 C C . PRO A 1 91 ? -3.204 16.631 -9.825 1.00 90.69 91 PRO A C 1
ATOM 667 O O . PRO A 1 91 ? -2.986 16.675 -11.031 1.00 90.69 91 PRO A O 1
ATOM 670 N N . SER A 1 92 ? -2.241 16.378 -8.937 1.00 91.00 92 SER A N 1
ATOM 671 C CA . SER A 1 92 ? -0.874 15.998 -9.283 1.00 91.00 92 SER A CA 1
ATOM 672 C C . SER A 1 92 ? -0.243 15.199 -8.148 1.00 91.00 92 SER A C 1
ATOM 674 O O . SER A 1 92 ? -0.466 15.509 -6.974 1.00 91.00 92 SER A O 1
ATOM 676 N N . PHE A 1 93 ? 0.613 14.245 -8.493 1.00 93.94 93 PHE A N 1
ATOM 677 C CA . PHE A 1 93 ? 1.445 13.493 -7.560 1.00 93.94 93 PHE A CA 1
ATOM 678 C C . PHE A 1 93 ? 2.838 13.280 -8.162 1.00 93.94 93 PHE A C 1
ATOM 680 O O . PHE A 1 93 ? 2.993 13.225 -9.377 1.00 93.94 93 PHE A O 1
ATOM 687 N N . GLY A 1 94 ? 3.858 13.183 -7.307 1.00 94.50 94 GLY A N 1
ATOM 688 C CA . GLY A 1 94 ? 5.195 12.750 -7.728 1.00 94.50 94 GLY A CA 1
ATOM 689 C C . GLY A 1 94 ? 5.327 11.231 -7.657 1.00 94.50 94 GLY A C 1
ATOM 690 O O . GLY A 1 94 ? 4.426 10.562 -7.147 1.00 94.50 94 GLY A O 1
ATOM 691 N N . ALA A 1 95 ? 6.476 10.695 -8.056 1.00 97.25 95 ALA A N 1
ATOM 692 C CA . ALA A 1 95 ? 6.783 9.273 -7.959 1.00 97.25 95 ALA A CA 1
ATOM 693 C C . ALA A 1 95 ? 8.170 9.040 -7.344 1.00 97.25 95 ALA A C 1
ATOM 695 O O . ALA A 1 95 ? 9.067 9.866 -7.501 1.00 97.25 95 ALA A O 1
ATOM 696 N N . VAL A 1 96 ? 8.334 7.923 -6.637 1.00 97.88 96 VAL A N 1
ATOM 697 C CA . VAL A 1 96 ? 9.605 7.499 -6.028 1.00 97.88 96 VAL A CA 1
ATOM 698 C C . VAL A 1 96 ? 9.884 6.029 -6.316 1.00 97.88 96 VAL A C 1
ATOM 700 O O . VAL A 1 96 ? 8.950 5.238 -6.467 1.00 97.88 96 VAL A O 1
ATOM 703 N N . GLY A 1 97 ? 11.166 5.667 -6.359 1.00 98.25 97 GLY A N 1
ATOM 704 C CA . GLY A 1 97 ? 11.606 4.284 -6.486 1.00 98.25 97 GLY A CA 1
ATOM 705 C C . GLY A 1 97 ? 11.290 3.460 -5.239 1.00 98.25 97 GLY A C 1
ATOM 706 O O . GLY A 1 97 ? 11.576 3.868 -4.109 1.00 98.25 97 GLY A O 1
ATOM 707 N N . ILE A 1 98 ? 10.722 2.274 -5.440 1.00 98.44 98 ILE A N 1
ATOM 708 C CA . ILE A 1 98 ? 10.459 1.298 -4.383 1.00 98.44 98 ILE A CA 1
ATOM 709 C C . ILE A 1 98 ? 10.715 -0.124 -4.889 1.00 98.44 98 ILE A C 1
ATOM 711 O O . ILE A 1 98 ? 10.412 -0.448 -6.037 1.00 98.44 98 ILE A O 1
ATOM 715 N N . THR A 1 99 ? 11.218 -0.981 -4.009 1.00 98.31 99 THR A N 1
ATOM 716 C CA . THR A 1 99 ? 11.338 -2.425 -4.211 1.00 98.31 99 THR A CA 1
ATOM 717 C C . THR A 1 99 ? 10.372 -3.147 -3.285 1.00 98.31 99 THR A C 1
ATOM 719 O O . THR A 1 99 ? 10.401 -2.951 -2.069 1.00 98.31 99 THR A O 1
ATOM 722 N N . TYR A 1 100 ? 9.536 -4.007 -3.857 1.00 97.88 100 TYR A N 1
ATOM 723 C CA . TYR A 1 100 ? 8.694 -4.958 -3.141 1.00 97.88 100 TYR A CA 1
ATOM 724 C C . TYR A 1 100 ? 9.389 -6.311 -3.108 1.00 97.88 100 TYR A C 1
ATOM 726 O O . TYR A 1 100 ? 9.725 -6.842 -4.163 1.00 97.88 100 TYR A O 1
ATOM 734 N N . ARG A 1 101 ? 9.562 -6.887 -1.918 1.00 97.06 101 ARG A N 1
ATOM 735 C CA . ARG A 1 101 ? 10.031 -8.268 -1.758 1.00 97.06 101 ARG A CA 1
ATOM 736 C C . ARG A 1 101 ? 8.837 -9.182 -1.600 1.00 97.06 101 ARG A C 1
ATOM 738 O O . ARG A 1 101 ? 7.985 -8.932 -0.746 1.00 97.06 101 ARG A O 1
ATOM 745 N N . LEU A 1 102 ? 8.781 -10.217 -2.419 1.00 96.12 102 LEU A N 1
ATOM 746 C CA . LEU A 1 102 ? 7.689 -11.166 -2.476 1.00 96.12 102 LEU A CA 1
ATOM 747 C C . LEU A 1 102 ? 8.169 -12.561 -2.110 1.00 96.12 102 LEU A C 1
ATOM 749 O O . LEU A 1 102 ? 9.296 -12.945 -2.420 1.00 96.12 102 LEU A O 1
ATOM 753 N N . GLU A 1 103 ? 7.272 -13.318 -1.499 1.00 94.75 103 GLU A N 1
ATOM 754 C CA . GLU A 1 103 ? 7.474 -14.724 -1.183 1.00 94.75 103 GLU A CA 1
ATOM 755 C C . GLU A 1 103 ? 6.213 -15.507 -1.534 1.00 94.75 103 GLU A C 1
ATOM 757 O O . GLU A 1 103 ? 5.086 -15.047 -1.322 1.00 94.75 103 GLU A O 1
ATOM 762 N N . GLN A 1 104 ? 6.407 -16.685 -2.111 1.00 88.81 104 GLN A N 1
ATOM 763 C CA . GLN A 1 104 ? 5.353 -17.645 -2.356 1.00 88.81 104 GLN A CA 1
ATOM 764 C C . GLN A 1 104 ? 5.154 -18.494 -1.098 1.00 88.81 104 GLN A C 1
ATOM 766 O O . GLN A 1 104 ? 6.024 -19.277 -0.726 1.00 88.81 104 GLN A O 1
ATOM 771 N N . ALA A 1 105 ? 3.991 -18.369 -0.465 1.00 74.12 105 ALA A N 1
ATOM 772 C CA . ALA A 1 105 ? 3.606 -19.133 0.715 1.00 74.12 105 ALA A CA 1
ATOM 773 C C . ALA A 1 105 ? 2.233 -19.774 0.484 1.00 74.12 105 ALA A C 1
ATOM 775 O O . ALA A 1 105 ? 1.299 -19.112 0.038 1.00 74.12 105 ALA A O 1
ATOM 776 N N . SER A 1 106 ? 2.104 -21.073 0.768 1.00 69.31 106 SER A N 1
ATOM 777 C CA . SER A 1 106 ? 0.825 -21.805 0.693 1.00 69.31 106 SER A CA 1
ATOM 778 C C . SER A 1 106 ? 0.061 -21.643 -0.635 1.00 69.31 106 SER A C 1
ATOM 780 O O . SER A 1 106 ? -1.165 -21.629 -0.661 1.00 69.31 106 SER A O 1
ATOM 782 N N . GLY A 1 107 ? 0.784 -21.514 -1.754 1.00 75.44 107 GLY A N 1
ATOM 783 C CA . GLY A 1 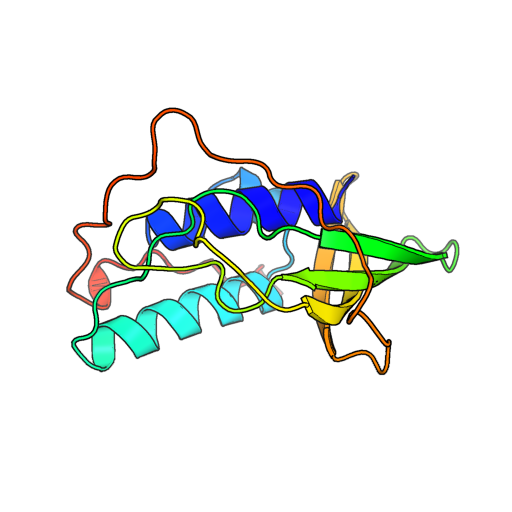107 ? 0.193 -21.362 -3.088 1.00 75.44 107 GLY A CA 1
ATOM 784 C C . GLY A 1 107 ? -0.185 -19.928 -3.482 1.00 75.44 107 GLY A C 1
ATOM 785 O O . GLY A 1 107 ? -0.545 -19.721 -4.640 1.00 75.44 107 GLY A O 1
ATOM 786 N N . SER A 1 108 ? -0.042 -18.937 -2.593 1.00 82.94 108 SER A N 1
ATOM 787 C CA . SER A 1 108 ? -0.201 -17.515 -2.920 1.00 82.94 108 SER A CA 1
ATOM 788 C C . SER A 1 108 ? 1.136 -16.768 -2.881 1.00 82.94 108 SER A C 1
ATOM 790 O O . SER A 1 108 ? 2.083 -17.184 -2.219 1.00 82.94 108 SER A O 1
ATOM 792 N N . ILE A 1 109 ? 1.239 -15.674 -3.640 1.00 90.88 109 ILE A N 1
ATOM 793 C CA . ILE A 1 109 ? 2.402 -14.777 -3.608 1.00 90.88 109 ILE A CA 1
ATOM 794 C C . ILE A 1 109 ? 2.036 -13.572 -2.749 1.00 90.88 109 ILE A C 1
ATOM 796 O O . ILE A 1 109 ? 1.095 -12.844 -3.077 1.00 90.88 109 ILE A O 1
ATOM 800 N N . ARG A 1 110 ? 2.810 -13.336 -1.690 1.00 94.69 110 ARG A N 1
ATOM 801 C CA . ARG A 1 110 ? 2.614 -12.234 -0.745 1.00 94.69 110 ARG A CA 1
ATOM 802 C C . ARG A 1 110 ? 3.739 -11.221 -0.849 1.00 94.69 110 ARG A C 1
ATOM 804 O O . ARG A 1 110 ? 4.890 -11.581 -1.069 1.00 94.69 110 ARG A O 1
ATOM 811 N N . VAL A 1 111 ? 3.413 -9.948 -0.650 1.00 96.62 111 VAL A N 1
ATOM 812 C CA . VAL A 1 111 ? 4.403 -8.888 -0.441 1.00 96.62 111 VAL A CA 1
ATOM 813 C C . VAL A 1 111 ? 4.835 -8.919 1.020 1.00 96.62 111 VAL A C 1
ATOM 815 O O . VAL A 1 111 ? 4.049 -8.604 1.910 1.00 96.62 111 VAL A O 1
ATOM 818 N N . MET A 1 112 ? 6.087 -9.281 1.265 1.00 95.12 112 MET A N 1
ATOM 819 C CA . MET A 1 112 ? 6.636 -9.458 2.610 1.00 95.12 112 MET A CA 1
ATOM 820 C C . MET A 1 112 ? 7.196 -8.157 3.175 1.00 95.12 112 MET A C 1
ATOM 822 O O . MET A 1 112 ? 7.056 -7.868 4.360 1.00 95.12 112 MET A O 1
ATOM 826 N N . SER A 1 113 ? 7.848 -7.356 2.333 1.00 95.31 113 SER A N 1
ATOM 827 C CA . SER A 1 113 ? 8.435 -6.087 2.756 1.00 95.31 113 SER A CA 1
ATOM 828 C C . SER A 1 113 ? 8.649 -5.133 1.588 1.00 95.31 113 SER A C 1
ATOM 830 O O . SER A 1 113 ? 8.569 -5.513 0.419 1.00 95.31 113 SER A O 1
ATOM 832 N N . THR A 1 114 ? 8.945 -3.881 1.927 1.00 96.75 114 THR A N 1
ATOM 833 C CA . THR A 1 114 ? 9.277 -2.824 0.974 1.00 96.75 114 THR A CA 1
ATOM 834 C C . THR A 1 114 ? 10.584 -2.140 1.359 1.00 96.75 114 THR A C 1
ATOM 836 O O . THR A 1 114 ? 10.866 -1.973 2.549 1.00 96.75 114 THR A O 1
ATOM 839 N N . ALA A 1 115 ? 11.341 -1.677 0.371 1.00 97.12 115 ALA A N 1
ATOM 840 C CA . ALA A 1 115 ? 12.518 -0.831 0.551 1.00 97.12 115 ALA A CA 1
ATOM 841 C C . ALA A 1 115 ? 12.510 0.312 -0.472 1.00 97.12 115 ALA A C 1
ATOM 843 O O . ALA A 1 115 ? 11.982 0.146 -1.567 1.00 97.12 115 ALA A O 1
ATOM 844 N N . GLY A 1 116 ? 13.079 1.468 -0.122 1.00 96.94 116 GLY A N 1
ATOM 845 C CA . GLY A 1 116 ? 13.317 2.524 -1.109 1.00 96.94 116 GLY A CA 1
ATOM 846 C C . GLY A 1 116 ? 14.325 2.053 -2.158 1.00 96.94 116 GLY A C 1
ATOM 847 O O . GLY A 1 116 ? 15.258 1.324 -1.819 1.00 96.94 116 GLY A O 1
ATOM 848 N N . ALA A 1 117 ? 14.129 2.464 -3.407 1.00 97.06 117 ALA A N 1
ATOM 849 C CA . ALA A 1 117 ? 15.028 2.153 -4.511 1.00 97.06 117 ALA A CA 1
ATOM 850 C C . ALA A 1 117 ? 15.575 3.441 -5.129 1.00 97.06 117 ALA A C 1
ATOM 852 O O . ALA A 1 117 ? 14.848 4.428 -5.259 1.00 97.06 117 ALA A O 1
ATOM 853 N N . ASP A 1 118 ? 16.844 3.411 -5.528 1.00 96.31 118 ASP A N 1
ATOM 854 C CA . ASP A 1 118 ? 17.464 4.493 -6.288 1.00 96.31 118 ASP A CA 1
ATOM 855 C C . ASP A 1 118 ? 17.058 4.369 -7.763 1.00 96.31 118 ASP A C 1
ATOM 857 O O . ASP A 1 118 ? 17.697 3.678 -8.556 1.00 96.31 118 ASP A O 1
ATOM 861 N N . LEU A 1 119 ? 15.902 4.945 -8.095 1.00 95.56 119 LEU A N 1
ATOM 862 C CA . LEU A 1 119 ? 15.292 4.903 -9.420 1.00 95.56 119 LEU A CA 1
ATOM 863 C C . LEU A 1 119 ? 14.724 6.284 -9.759 1.00 95.56 119 LEU A C 1
ATOM 865 O O . LEU A 1 119 ? 13.927 6.833 -8.993 1.00 95.56 119 LEU A O 1
ATOM 869 N N . ASP A 1 120 ? 15.101 6.828 -10.918 1.00 95.88 120 ASP A N 1
ATOM 870 C CA . ASP A 1 120 ? 14.511 8.070 -11.419 1.00 95.88 120 ASP A CA 1
ATOM 871 C C . ASP A 1 120 ? 13.099 7.808 -11.955 1.00 95.88 120 ASP A C 1
ATOM 873 O O . ASP A 1 120 ? 12.901 7.235 -13.026 1.00 95.88 120 ASP A O 1
ATOM 877 N N . CYS A 1 121 ? 12.111 8.254 -11.186 1.00 96.62 121 CYS A N 1
ATOM 878 C CA . CYS A 1 121 ? 10.697 8.124 -11.511 1.00 96.62 121 CYS A CA 1
ATOM 879 C C . CYS A 1 121 ? 10.076 9.424 -12.043 1.00 96.62 121 CYS A C 1
ATOM 881 O O . CYS A 1 121 ? 8.856 9.493 -12.199 1.00 96.62 121 CYS A O 1
ATOM 883 N N . SER A 1 122 ? 10.877 10.459 -12.321 1.00 91.62 122 SER A N 1
ATOM 884 C CA . SER A 1 122 ? 10.381 11.799 -12.663 1.00 91.62 122 SER A CA 1
ATOM 885 C C . SER A 1 122 ? 9.549 11.853 -13.949 1.00 91.62 122 SER A C 1
ATOM 887 O O . SER A 1 122 ? 8.655 12.688 -14.053 1.00 91.62 122 SER A O 1
ATOM 889 N N . GLN A 1 123 ? 9.820 10.959 -14.904 1.00 88.81 123 GLN A N 1
ATOM 890 C CA . GLN A 1 123 ? 9.122 10.870 -16.195 1.00 88.81 123 GLN A CA 1
ATOM 891 C C . GLN A 1 123 ? 8.219 9.631 -16.312 1.00 88.81 123 GLN A C 1
ATOM 893 O O . GLN A 1 123 ? 7.742 9.314 -17.399 1.00 88.81 123 GLN A O 1
ATOM 898 N N . THR A 1 124 ? 8.012 8.881 -15.224 1.00 92.31 124 THR A N 1
ATOM 899 C CA . THR A 1 124 ? 7.241 7.632 -15.291 1.00 92.31 124 THR A CA 1
ATOM 900 C C . THR A 1 124 ? 5.743 7.905 -15.250 1.00 92.31 124 THR A C 1
ATOM 902 O O . THR A 1 124 ? 5.235 8.490 -14.294 1.00 92.31 124 THR A O 1
ATOM 905 N N . GLU A 1 125 ? 5.016 7.399 -16.244 1.00 92.69 125 GLU A N 1
ATOM 906 C CA . GLU A 1 125 ? 3.558 7.334 -16.191 1.00 92.69 125 GLU A CA 1
ATOM 907 C C . GLU A 1 125 ? 3.115 6.233 -15.219 1.00 92.69 125 GLU A C 1
ATOM 909 O O . GLU A 1 125 ? 3.541 5.075 -15.309 1.00 92.69 125 GLU A O 1
ATOM 914 N N . LEU A 1 126 ? 2.257 6.601 -14.266 1.00 95.06 126 LEU A N 1
ATOM 915 C CA . LEU A 1 126 ? 1.720 5.678 -13.273 1.00 95.06 126 LEU A CA 1
ATOM 916 C C . LEU A 1 126 ? 0.253 5.357 -13.579 1.00 95.06 126 LEU A C 1
ATOM 918 O O . LEU A 1 126 ? -0.552 6.283 -13.712 1.00 95.06 126 LEU A O 1
ATOM 922 N N . PRO A 1 127 ? -0.133 4.070 -13.646 1.00 94.62 127 PRO A N 1
ATOM 923 C CA . PRO A 1 127 ? -1.514 3.687 -13.879 1.00 94.62 127 PRO A CA 1
ATOM 924 C C . PRO A 1 127 ? -2.366 4.066 -12.668 1.00 94.62 127 PRO A C 1
ATOM 926 O O . PRO A 1 127 ? -2.115 3.618 -11.548 1.00 94.62 127 PRO A O 1
ATOM 929 N N . VAL A 1 128 ? -3.399 4.869 -12.905 1.00 94.94 128 VAL A N 1
ATOM 930 C CA . VAL A 1 128 ? -4.356 5.275 -11.874 1.00 94.94 128 VAL A CA 1
ATOM 931 C C . VAL A 1 128 ? -5.573 4.357 -11.914 1.00 94.94 128 VAL A C 1
ATOM 933 O O . VAL A 1 128 ? -6.234 4.227 -12.941 1.00 94.94 128 VAL A O 1
ATOM 936 N N . GLY A 1 129 ? -5.875 3.736 -10.776 1.00 94.00 129 GLY A N 1
ATOM 937 C CA . GLY A 1 129 ? -7.147 3.068 -10.516 1.00 94.00 129 GLY A CA 1
ATOM 938 C C . GLY A 1 129 ? -7.821 3.714 -9.313 1.00 94.00 129 GLY A C 1
ATOM 939 O O . GLY A 1 129 ? -7.142 4.065 -8.349 1.00 94.00 129 GLY A O 1
ATOM 940 N N . VAL A 1 130 ? -9.141 3.874 -9.376 1.00 96.00 130 VAL A N 1
ATOM 941 C CA . VAL A 1 130 ? -9.954 4.452 -8.297 1.00 96.00 130 VAL A CA 1
ATOM 942 C C . VAL A 1 130 ? -11.046 3.480 -7.880 1.00 96.00 130 VAL A C 1
ATOM 944 O O . VAL A 1 130 ? -11.508 2.681 -8.693 1.00 96.00 130 VAL A O 1
ATOM 947 N N . PHE A 1 131 ? -11.443 3.545 -6.615 1.00 94.62 131 PHE A N 1
ATOM 948 C CA . PHE A 1 131 ? -12.618 2.848 -6.117 1.00 94.62 131 PHE A CA 1
ATOM 949 C C . PHE A 1 131 ? -13.888 3.539 -6.620 1.00 94.62 131 PHE A C 1
ATOM 951 O O . PHE A 1 131 ? -13.976 4.768 -6.623 1.00 94.62 131 PHE A O 1
ATOM 958 N N . ASP A 1 132 ? -14.866 2.732 -7.023 1.00 90.62 132 ASP A N 1
ATOM 959 C CA . ASP A 1 132 ? -16.217 3.171 -7.361 1.00 90.62 132 ASP A CA 1
ATOM 960 C C . ASP A 1 132 ? -17.225 2.286 -6.597 1.00 90.62 132 ASP A C 1
ATOM 962 O O . ASP A 1 132 ? -17.289 1.080 -6.860 1.00 90.62 132 ASP A O 1
ATOM 966 N N . PRO A 1 133 ? -17.958 2.829 -5.604 1.00 87.31 133 PRO A N 1
ATOM 967 C CA . PRO A 1 133 ? -17.953 4.231 -5.180 1.00 87.31 133 PRO A CA 1
ATOM 968 C C . PRO A 1 133 ? -16.648 4.652 -4.484 1.00 87.31 133 PRO A C 1
ATOM 970 O O . PRO A 1 133 ? -15.889 3.819 -3.980 1.00 87.31 133 PRO A O 1
ATOM 973 N N . ALA A 1 134 ? -16.417 5.968 -4.424 1.00 87.88 134 ALA A N 1
ATOM 974 C CA . ALA A 1 134 ? -15.314 6.551 -3.665 1.00 87.88 134 ALA A CA 1
ATOM 975 C C . ALA A 1 134 ? -15.352 6.094 -2.189 1.00 87.88 134 ALA A C 1
ATOM 977 O O . ALA A 1 134 ? -16.436 5.887 -1.633 1.00 87.88 134 ALA A O 1
ATOM 978 N N . PRO A 1 135 ? -14.188 5.933 -1.537 1.00 88.50 135 PRO A N 1
ATOM 979 C CA . PRO A 1 135 ? -14.126 5.430 -0.173 1.00 88.50 135 PRO A CA 1
ATOM 980 C C . PRO A 1 135 ? -14.760 6.408 0.821 1.00 88.50 135 PRO A C 1
ATOM 982 O O . PRO A 1 135 ? -14.530 7.615 0.773 1.00 88.50 135 PRO A O 1
ATOM 985 N N . THR A 1 136 ? -15.506 5.865 1.777 1.00 82.50 136 THR A N 1
ATOM 986 C CA . THR A 1 136 ? -16.037 6.634 2.905 1.00 82.50 136 THR A CA 1
ATOM 987 C C . THR A 1 136 ? -14.960 6.793 3.983 1.00 82.50 136 THR A C 1
ATOM 989 O O . THR A 1 136 ? -14.275 5.809 4.279 1.00 82.50 136 THR A O 1
ATOM 992 N N . PRO A 1 137 ? -14.818 7.978 4.612 1.00 76.38 137 PRO A N 1
ATOM 993 C CA . PRO A 1 137 ? -13.988 8.152 5.801 1.00 76.38 137 PRO A CA 1
ATOM 994 C C . PRO A 1 137 ? -14.283 7.091 6.864 1.00 76.38 137 PRO A C 1
ATOM 996 O O . PRO A 1 137 ? -15.442 6.846 7.201 1.00 76.38 137 PRO A O 1
ATOM 999 N N . SER A 1 138 ? -13.233 6.482 7.413 1.00 75.69 138 SER A N 1
ATOM 1000 C CA . SER A 1 138 ? -13.366 5.611 8.581 1.00 75.69 138 SER A CA 1
ATOM 1001 C C . SER A 1 138 ? -13.869 6.423 9.779 1.00 75.69 138 SER A C 1
ATOM 1003 O O . SER A 1 138 ? -13.302 7.467 10.098 1.00 75.69 138 SER A O 1
ATOM 1005 N N . GLY A 1 139 ? -14.876 5.902 10.483 1.00 79.19 139 GLY A N 1
ATOM 1006 C CA . GLY A 1 139 ? -15.366 6.468 11.746 1.00 79.19 139 GLY A CA 1
ATOM 1007 C C . GLY A 1 139 ? -14.470 6.189 12.960 1.00 79.19 139 GLY A C 1
ATOM 1008 O O . GLY A 1 139 ? -14.784 6.652 14.050 1.00 79.19 139 GLY A O 1
ATOM 1009 N N . VAL A 1 140 ? -13.377 5.433 12.794 1.00 82.62 140 VAL A N 1
ATOM 1010 C CA . VAL A 1 140 ? -12.431 5.102 13.870 1.00 82.62 140 VAL A CA 1
ATOM 1011 C C . VAL A 1 140 ? -11.705 6.352 14.364 1.00 82.62 140 VAL A C 1
ATOM 1013 O O . VAL A 1 140 ? -10.909 6.951 13.637 1.00 82.62 140 VAL A O 1
ATOM 1016 N N . THR A 1 141 ? -11.960 6.707 15.623 1.00 82.25 141 THR A N 1
ATOM 1017 C CA . THR A 1 141 ? -11.301 7.809 16.344 1.00 82.25 141 THR A CA 1
ATOM 1018 C C . THR A 1 141 ? -10.583 7.352 17.616 1.00 82.25 141 THR A C 1
ATOM 1020 O O . THR A 1 141 ? -9.909 8.161 18.248 1.00 82.25 141 THR A O 1
ATOM 1023 N N . SER A 1 142 ? -10.725 6.080 18.009 1.00 85.62 142 SER A N 1
ATOM 1024 C CA . SER A 1 142 ? -10.010 5.463 19.131 1.00 85.62 142 SER A CA 1
ATOM 1025 C C . SER A 1 142 ? -9.021 4.413 18.633 1.00 85.62 142 SER A C 1
ATOM 1027 O O . SER A 1 142 ? -9.265 3.736 17.636 1.00 85.62 142 SER A O 1
ATOM 1029 N N . ILE A 1 143 ? -7.905 4.243 19.346 1.00 87.44 143 ILE A N 1
ATOM 1030 C CA . ILE A 1 143 ? -6.923 3.192 19.040 1.00 87.44 143 ILE A CA 1
ATOM 1031 C C . ILE A 1 143 ? -7.490 1.782 19.233 1.00 87.44 143 ILE A C 1
ATOM 1033 O O . ILE A 1 143 ? -6.997 0.850 18.599 1.00 87.44 143 ILE A O 1
ATOM 1037 N N . ASP A 1 144 ? -8.494 1.640 20.101 1.00 87.62 144 ASP A N 1
ATOM 1038 C CA . ASP A 1 144 ? -9.110 0.356 20.449 1.00 87.62 144 ASP A CA 1
ATOM 1039 C C . ASP A 1 144 ? -10.018 -0.167 19.327 1.00 87.62 144 ASP A C 1
ATOM 1041 O O . ASP A 1 144 ? -10.234 -1.371 19.220 1.00 87.62 144 ASP A O 1
ATOM 1045 N N . ASP A 1 145 ? -10.480 0.726 18.446 1.00 88.00 145 ASP A N 1
ATOM 1046 C CA . ASP A 1 145 ? -11.322 0.382 17.297 1.00 88.00 145 ASP A CA 1
ATOM 1047 C C . ASP A 1 145 ? -10.489 0.024 16.048 1.00 88.00 145 ASP A C 1
ATOM 1049 O O . ASP A 1 145 ? -11.042 -0.294 14.995 1.00 88.00 145 ASP A O 1
ATOM 1053 N N . ILE A 1 146 ? -9.152 0.080 16.135 1.00 85.81 146 ILE A N 1
ATOM 1054 C CA . ILE A 1 146 ? -8.255 -0.338 15.050 1.00 85.81 146 ILE A CA 1
ATOM 1055 C C . ILE A 1 146 ? -8.055 -1.850 15.131 1.00 85.81 146 ILE A C 1
ATOM 1057 O O . ILE A 1 146 ? -7.377 -2.351 16.034 1.00 85.81 146 ILE A O 1
ATOM 1061 N N . VAL A 1 147 ? -8.564 -2.579 14.136 1.00 87.06 147 VAL A N 1
ATOM 1062 C CA . VAL A 1 147 ? -8.406 -4.036 14.072 1.00 87.06 147 VAL A CA 1
ATOM 1063 C C . VAL A 1 147 ? -7.004 -4.365 13.569 1.00 87.06 147 VAL A C 1
ATOM 1065 O O . VAL A 1 147 ? -6.680 -4.187 12.394 1.00 87.06 147 VAL A O 1
ATOM 1068 N N . ARG A 1 148 ? -6.134 -4.809 14.477 1.00 84.81 148 ARG A N 1
ATOM 1069 C CA . ARG A 1 148 ? -4.740 -5.155 14.169 1.00 84.81 148 ARG A CA 1
ATOM 1070 C C . ARG A 1 148 ? -4.661 -6.554 13.573 1.00 84.81 148 ARG A C 1
ATOM 1072 O O . ARG A 1 148 ? -5.410 -7.435 13.978 1.00 84.81 148 ARG A O 1
ATOM 1079 N N . ALA A 1 149 ? -3.727 -6.755 12.648 1.00 71.44 149 ALA A N 1
ATOM 1080 C CA . ALA A 1 149 ? -3.411 -8.093 12.172 1.00 71.44 149 ALA A CA 1
ATOM 1081 C C . ALA A 1 149 ? -2.923 -8.956 13.345 1.00 71.44 149 ALA A C 1
ATOM 1083 O O . ALA A 1 149 ? -2.163 -8.483 14.194 1.00 71.44 149 ALA A O 1
ATOM 1084 N N . GLU A 1 150 ? -3.363 -10.211 13.395 1.00 66.12 150 GLU A N 1
ATOM 1085 C CA . GLU A 1 150 ? -2.763 -11.174 14.310 1.00 66.12 150 GLU A CA 1
ATOM 1086 C C . GLU A 1 150 ? -1.326 -11.473 13.845 1.00 66.12 150 GLU A C 1
ATOM 1088 O O . GLU A 1 150 ? -1.081 -11.604 12.635 1.00 66.12 150 GLU A O 1
ATOM 1093 N N . PRO A 1 151 ? -0.358 -11.578 14.772 1.00 58.41 151 PRO A N 1
ATOM 1094 C CA . PRO A 1 151 ? 0.935 -12.146 14.434 1.00 58.41 151 PRO A CA 1
ATOM 1095 C C . PRO A 1 151 ? 0.714 -13.602 14.012 1.00 58.41 151 PRO A C 1
ATOM 1097 O O . PRO A 1 151 ? 0.058 -14.354 14.733 1.00 58.41 151 PRO A O 1
ATOM 1100 N N . ASP A 1 152 ? 1.253 -14.010 12.858 1.00 50.88 152 ASP A N 1
ATOM 1101 C CA . ASP A 1 152 ? 1.199 -15.420 12.457 1.00 50.88 152 ASP A CA 1
ATOM 1102 C C . ASP A 1 152 ? 1.845 -16.262 13.577 1.00 50.88 152 ASP A C 1
ATOM 1104 O O . ASP A 1 152 ? 2.904 -15.899 14.106 1.00 50.88 152 ASP A O 1
ATOM 1108 N N . ALA A 1 153 ? 1.185 -17.356 13.978 1.00 48.53 153 ALA A N 1
ATOM 1109 C CA . ALA A 1 153 ? 1.716 -18.275 14.979 1.00 48.53 153 ALA A CA 1
ATOM 1110 C C . ALA A 1 153 ? 3.112 -18.739 14.534 1.00 48.53 153 ALA A C 1
ATOM 1112 O O . ALA A 1 153 ? 3.252 -19.373 13.489 1.00 48.53 153 ALA A O 1
ATOM 1113 N N . ARG A 1 154 ? 4.137 -18.344 15.297 1.00 39.59 154 ARG A N 1
ATOM 1114 C CA . ARG A 1 154 ? 5.530 -18.734 15.057 1.00 39.59 154 ARG A CA 1
ATOM 1115 C C . ARG A 1 154 ? 5.742 -20.224 15.275 1.00 39.59 154 ARG A C 1
ATOM 1117 O O . ARG A 1 154 ? 5.148 -20.755 16.241 1.00 39.59 154 ARG A O 1
#

Foldseek 3Di:
DLVQLCLQVLQVCLQALALADPSNVQRAAQVVLQVSNVVSLVCLVVQHFRFHAQGGWFWDWDDWADPVPQKIKTKTKTWDPRTHNVLHGDPDTAIFIKIFIWGQDPNGIYGYDMDGDPDPCRPPDTDDDGDVVRRDGHPDNDSVSRHGDDRPDD